Protein AF-A0A919PL38-F1 (afdb_monomer)

Solvent-accessible surface area (backbone atoms only — not comparable to full-atom values): 9824 Å² total; per-residue (Å²): 108,67,70,52,24,75,73,36,80,88,36,40,66,54,52,62,50,46,66,73,38,43,84,86,76,48,81,86,79,81,87,71,90,41,77,62,47,33,52,38,35,23,71,77,67,75,39,59,42,80,64,49,71,74,42,75,77,70,38,67,59,51,49,55,47,21,52,48,48,48,47,12,60,74,43,38,79,37,78,46,80,48,86,52,71,66,58,45,53,55,46,49,56,51,37,54,49,45,52,51,42,38,75,72,70,44,80,47,26,42,65,42,84,37,33,70,65,53,54,52,48,72,34,36,46,32,96,86,22,61,45,69,68,54,44,49,54,54,49,53,58,50,41,75,76,36,85,85,58,73,61,67,89,81,47,59,74,83,71,45,82,50,50,71,75,87,123

Radius of gyration: 18.44 Å; Cα contacts (8 Å, |Δi|>4): 168; chains: 1; bounding box: 53×29×48 Å

Sequence (167 aa):
MLRKAGQDQRFRPAATVWKKLAPDWIQILSDDVTPELARAVHRITQQPMVDRLKHSKDLGEIMVIAHAVVVAEAGADVVVLIDDGHGAQTASGEIRRLQRMRANGSTVGSISLASTLTVLEKAAGTTHIPDRAKMRDIYQRLRGLDDGLPAIDKTTLMTTTRWSNGT

Foldseek 3Di:
DVVVCVVDVLCVVVVVVCVVCPPPHDDDDDLPDDPQLQVQLCVLPVDGSVVLVVDPPCSVLSSQLSVQLSVQLVQEAEEGEDLDPVSVVSSVVSQVVSVVCVVVVRRGYGYDYDYPLNVLQVCDCHPCNNDPVSSVVVLVSVCVVPVSDDDVVPHCNNPRPSRPPDD

Organism: NCBI:txid685454

Secondary structure (DSSP, 8-state):
-HHHHHH-GGGHHHHHHHHHHTTTT--PPP----HHHHHHHHHHHSS-HHHHTT--TTHHHHHHHHHHHHHHHTT-EEEEE--SHHHHHHHHHHHHHHHHHHHTT----EEEEE-HHHHHHHHBTBTTB-SHHHHHHHHHHHHTT-TTS--GGGSSTTT-TTS----

Mean predicted aligned error: 6.94 Å

pLDDT: mean 86.85, std 12.84, range [36.31, 97.81]

Structure (mmCIF, N/CA/C/O backbone):
data_AF-A0A919PL38-F1
#
_entry.id   AF-A0A919PL38-F1
#
loop_
_atom_site.group_PDB
_atom_site.id
_atom_site.type_symbol
_atom_site.label_atom_id
_atom_site.label_alt_id
_atom_site.label_comp_id
_atom_site.label_asym_id
_atom_site.label_entity_id
_atom_site.label_seq_id
_atom_site.pdbx_PDB_ins_code
_atom_site.Cartn_x
_atom_site.Cartn_y
_atom_site.Cartn_z
_atom_site.occupancy
_atom_site.B_iso_or_equiv
_atom_site.auth_seq_id
_atom_site.auth_comp_id
_atom_site.auth_asym_id
_atom_site.auth_atom_id
_atom_site.pdbx_PDB_model_num
ATOM 1 N N . MET A 1 1 ? -9.780 2.347 -10.438 1.00 52.91 1 MET A N 1
ATOM 2 C CA . MET A 1 1 ? -9.082 2.043 -11.713 1.00 52.91 1 MET A CA 1
ATOM 3 C C . MET A 1 1 ? -10.037 1.852 -12.897 1.00 52.91 1 MET A C 1
ATOM 5 O O . MET A 1 1 ? -9.952 2.637 -13.831 1.00 52.91 1 MET A O 1
ATOM 9 N N . LEU A 1 2 ? -10.983 0.901 -12.861 1.00 51.41 2 LEU A N 1
ATOM 10 C CA . LEU A 1 2 ? -11.891 0.600 -13.992 1.00 51.41 2 LEU A CA 1
ATOM 11 C C . LEU A 1 2 ? -12.716 1.802 -14.492 1.00 51.41 2 LEU A C 1
ATOM 13 O O . LEU A 1 2 ? -12.785 2.036 -15.694 1.00 51.41 2 LEU A O 1
ATOM 17 N N . ARG A 1 3 ? -13.257 2.629 -13.584 1.00 51.19 3 ARG A N 1
ATOM 18 C CA . ARG A 1 3 ? -13.979 3.861 -13.959 1.00 51.19 3 ARG A CA 1
ATOM 19 C C . ARG A 1 3 ? -13.079 4.884 -14.666 1.00 51.19 3 ARG A C 1
ATOM 21 O O . ARG A 1 3 ? -13.486 5.480 -15.654 1.00 51.19 3 ARG A O 1
ATOM 28 N N . LYS A 1 4 ? -11.837 5.046 -14.191 1.00 50.31 4 LYS A N 1
ATOM 29 C CA . LYS A 1 4 ? -10.848 5.982 -14.757 1.00 50.31 4 LYS A CA 1
ATOM 30 C C . LYS A 1 4 ? -10.332 5.492 -16.119 1.00 50.31 4 LYS A C 1
ATOM 32 O O . LYS A 1 4 ? -10.175 6.300 -17.018 1.00 50.31 4 LYS A O 1
ATOM 37 N N . ALA A 1 5 ? -10.196 4.177 -16.316 1.00 54.91 5 ALA A N 1
ATOM 38 C CA . ALA A 1 5 ? -9.873 3.556 -17.609 1.00 54.91 5 ALA A CA 1
ATOM 39 C C . ALA A 1 5 ? -10.970 3.710 -18.677 1.00 54.91 5 ALA A C 1
ATOM 41 O O . ALA A 1 5 ? -10.671 3.693 -19.870 1.00 54.91 5 ALA A O 1
ATOM 42 N N . GLY A 1 6 ? -12.231 3.864 -18.259 1.00 51.56 6 GLY A N 1
ATOM 43 C CA . GLY A 1 6 ? -13.337 4.206 -19.156 1.00 51.56 6 GLY A CA 1
ATOM 44 C C . GLY A 1 6 ? -13.404 5.694 -19.523 1.00 51.56 6 GLY A C 1
ATOM 45 O O . GLY A 1 6 ? -13.968 6.026 -20.559 1.00 51.56 6 GLY A O 1
ATOM 46 N N . GLN A 1 7 ? -12.831 6.575 -18.697 1.00 52.00 7 GLN A N 1
ATOM 47 C CA . GLN A 1 7 ? -12.936 8.036 -18.827 1.00 52.00 7 GLN A CA 1
ATOM 48 C C . GLN A 1 7 ? -11.663 8.700 -19.373 1.00 52.00 7 GLN A C 1
ATOM 50 O O . GLN A 1 7 ? -11.744 9.768 -19.968 1.00 52.00 7 GLN A O 1
ATOM 55 N N . ASP A 1 8 ? -10.498 8.075 -19.202 1.00 54.03 8 ASP A N 1
ATOM 56 C CA . ASP A 1 8 ? -9.206 8.592 -19.646 1.00 54.03 8 ASP A CA 1
ATOM 57 C C . ASP A 1 8 ? -8.469 7.519 -20.460 1.00 54.03 8 ASP A C 1
ATOM 59 O O . ASP A 1 8 ? -8.159 6.419 -19.985 1.00 54.03 8 ASP A O 1
ATOM 63 N N . GLN A 1 9 ? -8.202 7.862 -21.722 1.00 61.34 9 GLN A N 1
ATOM 64 C CA . GLN A 1 9 ? -7.614 6.979 -22.727 1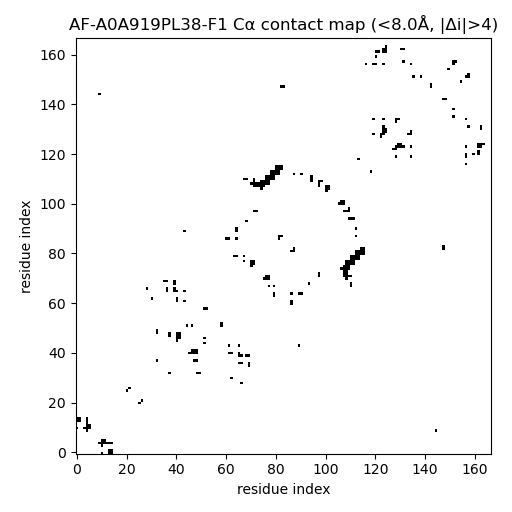.00 61.34 9 GLN A CA 1
ATOM 65 C C . GLN A 1 9 ? -6.244 6.432 -22.299 1.00 61.34 9 GLN A C 1
ATOM 67 O O . GLN A 1 9 ? -5.893 5.316 -22.688 1.00 61.34 9 GLN A O 1
ATOM 72 N N . ARG A 1 10 ? -5.513 7.160 -21.441 1.00 59.16 10 ARG A N 1
ATOM 73 C CA . ARG A 1 10 ? -4.206 6.752 -20.905 1.00 59.16 10 ARG A CA 1
ATOM 74 C C . ARG A 1 10 ? -4.283 5.494 -20.039 1.00 59.16 10 ARG A C 1
ATOM 76 O O . ARG A 1 10 ? -3.326 4.726 -19.986 1.00 59.16 10 ARG A O 1
ATOM 83 N N . PHE A 1 11 ? -5.431 5.231 -19.410 1.00 63.88 11 PHE A N 1
ATOM 84 C CA . PHE A 1 11 ? -5.622 4.096 -18.501 1.00 63.88 11 PHE A CA 1
ATOM 85 C C . PHE A 1 11 ? -6.326 2.893 -19.149 1.00 63.88 11 PHE A C 1
ATOM 87 O O . PHE A 1 11 ? -6.508 1.869 -18.488 1.00 63.88 11 PHE A O 1
ATOM 94 N N . ARG A 1 12 ? -6.677 2.951 -20.444 1.00 67.12 12 ARG A N 1
ATOM 95 C CA . ARG A 1 12 ? -7.251 1.803 -21.180 1.00 67.12 12 ARG A CA 1
ATOM 96 C C . ARG A 1 12 ? -6.428 0.509 -21.056 1.00 67.12 12 ARG A C 1
ATOM 98 O O . ARG A 1 12 ? -7.038 -0.532 -20.806 1.00 67.12 12 ARG A O 1
ATOM 105 N N . PRO A 1 13 ? -5.081 0.529 -21.157 1.00 70.44 13 PRO A N 1
ATOM 106 C CA . PRO A 1 13 ? -4.272 -0.680 -20.986 1.00 70.44 13 PRO A CA 1
ATOM 107 C C . PRO A 1 13 ? -4.432 -1.332 -19.605 1.00 70.44 13 PRO A C 1
ATOM 109 O O . PRO A 1 13 ? -4.376 -2.558 -19.495 1.00 70.44 13 PRO A O 1
ATOM 112 N N . ALA A 1 14 ? -4.696 -0.538 -18.560 1.00 68.88 14 ALA A N 1
ATOM 113 C CA . ALA A 1 14 ? -4.871 -1.041 -17.202 1.00 68.88 14 ALA A CA 1
ATOM 114 C C . ALA A 1 14 ? -6.110 -1.939 -17.073 1.00 68.88 14 ALA A C 1
ATOM 116 O O . ALA A 1 14 ? -6.065 -2.917 -16.336 1.00 68.88 14 ALA A O 1
ATOM 117 N N . ALA A 1 15 ? -7.188 -1.678 -17.823 1.00 70.44 15 ALA A N 1
ATOM 118 C CA . ALA A 1 15 ? -8.381 -2.530 -17.809 1.00 70.44 15 ALA A CA 1
ATOM 119 C C . ALA A 1 15 ? -8.100 -3.938 -18.368 1.00 70.44 15 ALA A C 1
ATOM 121 O O . ALA A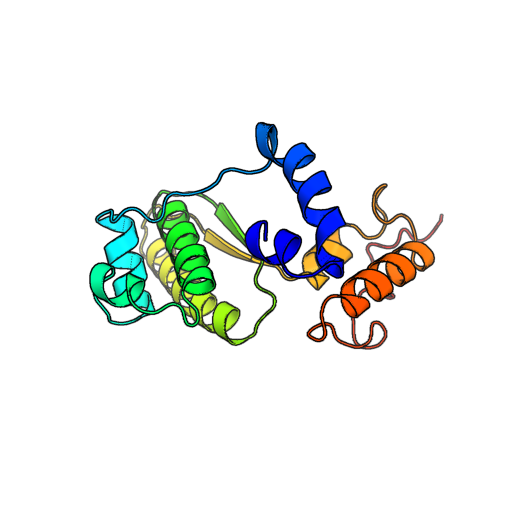 1 15 ? -8.618 -4.929 -17.853 1.00 70.44 15 ALA A O 1
ATOM 122 N N . THR A 1 16 ? -7.252 -4.038 -19.394 1.00 74.38 16 THR A N 1
ATOM 123 C CA . THR A 1 16 ? -6.840 -5.326 -19.973 1.00 74.38 16 THR A CA 1
ATOM 124 C C . THR A 1 16 ? -5.924 -6.097 -19.028 1.00 74.38 16 THR A C 1
ATOM 126 O O . THR A 1 16 ? -6.083 -7.306 -18.879 1.00 74.38 16 THR A O 1
ATOM 129 N N . VAL A 1 17 ? -4.986 -5.413 -18.365 1.00 76.94 17 VAL A N 1
ATOM 130 C CA . VAL A 1 17 ? -4.102 -6.032 -17.362 1.00 76.94 17 VAL A CA 1
ATOM 131 C C . VAL A 1 17 ? -4.896 -6.470 -16.130 1.00 76.94 17 VAL A C 1
ATOM 133 O O . VAL A 1 17 ? -4.703 -7.583 -15.654 1.00 76.94 17 VAL A O 1
ATOM 136 N N . TRP A 1 18 ? -5.849 -5.655 -15.673 1.00 72.81 18 TRP A N 1
ATOM 137 C CA . TRP A 1 18 ? -6.710 -5.967 -14.530 1.00 72.81 18 TRP A CA 1
ATOM 138 C C . TRP A 1 18 ? -7.422 -7.313 -14.693 1.00 72.81 18 TRP A C 1
ATOM 140 O O . TRP A 1 18 ? -7.403 -8.134 -13.783 1.00 72.81 18 TRP A O 1
ATOM 150 N N . LYS A 1 19 ? -7.971 -7.589 -15.883 1.00 74.06 19 LYS A N 1
ATOM 151 C CA . LYS A 1 19 ? -8.633 -8.871 -16.183 1.00 74.06 19 LYS A CA 1
ATOM 152 C C . LYS A 1 19 ? -7.703 -10.084 -16.083 1.00 74.06 19 LYS A C 1
ATOM 154 O O . LYS A 1 19 ? -8.185 -11.169 -15.793 1.00 74.06 19 LYS A O 1
ATOM 159 N N . LYS A 1 20 ? -6.398 -9.912 -16.323 1.00 76.56 20 LYS A N 1
ATOM 160 C CA . LYS A 1 20 ? -5.404 -10.993 -16.216 1.00 76.56 20 LYS A CA 1
ATOM 161 C C . LYS A 1 20 ? -4.997 -11.277 -14.772 1.00 76.56 20 LYS A C 1
ATOM 163 O O . LYS A 1 20 ? -4.604 -12.391 -14.470 1.00 76.56 20 LYS A O 1
ATOM 168 N N . LEU A 1 21 ? -5.070 -10.269 -13.905 1.00 75.75 21 LEU A N 1
ATOM 169 C CA . LEU A 1 21 ? -4.699 -10.382 -12.494 1.00 75.75 21 LEU A CA 1
ATOM 170 C C . LEU A 1 21 ? -5.875 -10.844 -11.613 1.00 75.75 21 LEU A C 1
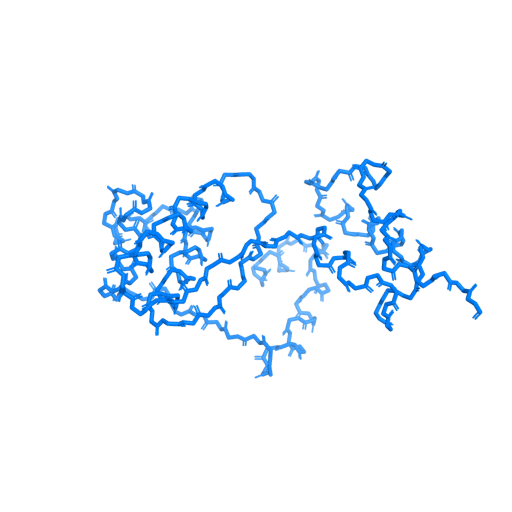ATOM 172 O O . LEU A 1 21 ? -5.657 -11.439 -10.565 1.00 75.75 21 LEU A O 1
ATOM 176 N N . ALA A 1 22 ? -7.114 -10.569 -12.029 1.00 68.75 22 ALA A N 1
ATOM 177 C CA . ALA A 1 22 ? -8.297 -10.672 -11.177 1.00 68.75 22 ALA A CA 1
ATOM 178 C C . ALA A 1 22 ? -8.819 -12.063 -10.766 1.00 68.75 22 ALA A C 1
ATOM 180 O O . ALA A 1 22 ? -9.582 -12.078 -9.807 1.00 68.75 22 ALA A O 1
ATOM 181 N N . PRO A 1 23 ? -8.473 -13.210 -11.380 1.00 68.56 23 PRO A N 1
ATOM 182 C CA . PRO A 1 23 ? -8.881 -14.480 -10.781 1.00 68.56 23 PRO A CA 1
ATOM 183 C C . PRO A 1 23 ? -7.903 -14.956 -9.698 1.00 68.56 23 PRO A C 1
ATOM 185 O O . PRO A 1 23 ? -8.348 -15.448 -8.668 1.00 68.56 23 PRO A O 1
ATOM 188 N N . ASP A 1 24 ? -6.595 -14.750 -9.890 1.00 77.81 24 ASP A N 1
ATOM 189 C CA . ASP A 1 24 ? -5.578 -15.425 -9.068 1.00 77.81 24 ASP A CA 1
ATOM 190 C C . ASP A 1 24 ? -4.828 -14.489 -8.103 1.00 77.81 24 ASP A C 1
ATOM 192 O O . ASP A 1 24 ? -4.226 -14.956 -7.139 1.00 77.81 24 ASP A O 1
ATOM 196 N N . TRP A 1 25 ? -4.842 -13.169 -8.344 1.00 77.50 25 TRP A N 1
ATOM 197 C CA . TRP A 1 25 ? -3.977 -12.210 -7.635 1.00 77.50 25 TRP A CA 1
ATOM 198 C C . TRP A 1 25 ? -4.704 -10.998 -7.043 1.00 77.50 25 TRP A C 1
ATOM 200 O O . TRP A 1 25 ? -4.090 -10.233 -6.300 1.00 77.50 25 TRP A O 1
ATOM 210 N N . ILE A 1 26 ? -5.982 -10.775 -7.372 1.00 83.50 26 ILE A N 1
ATOM 211 C CA . ILE A 1 26 ? -6.742 -9.614 -6.886 1.00 83.50 26 ILE A CA 1
ATOM 212 C C . ILE A 1 26 ? -8.063 -10.069 -6.285 1.00 83.50 26 ILE A C 1
ATOM 214 O O . ILE A 1 26 ? -8.900 -10.652 -6.963 1.00 83.50 26 ILE A O 1
ATOM 218 N N . GLN A 1 27 ? -8.285 -9.675 -5.037 1.00 84.44 27 GLN A N 1
ATOM 219 C CA . GLN A 1 27 ? -9.583 -9.728 -4.384 1.00 84.44 27 GLN A CA 1
ATOM 220 C C . GLN A 1 27 ? -10.120 -8.304 -4.224 1.00 84.44 27 GLN A C 1
ATOM 222 O O . GLN A 1 27 ? -9.401 -7.406 -3.784 1.00 84.44 27 GLN A O 1
ATOM 227 N N . ILE A 1 28 ? -11.389 -8.091 -4.575 1.00 84.31 28 ILE A N 1
ATOM 228 C CA . ILE A 1 28 ? -12.089 -6.838 -4.278 1.00 84.31 28 ILE A CA 1
ATOM 229 C C . ILE A 1 28 ? -12.736 -6.992 -2.903 1.00 84.31 28 ILE A C 1
ATOM 231 O O . ILE A 1 28 ? -13.545 -7.897 -2.701 1.00 84.31 28 ILE A O 1
ATOM 235 N N . LEU A 1 29 ? -12.361 -6.127 -1.964 1.00 86.56 29 LEU A N 1
ATOM 236 C CA . LEU A 1 29 ? -12.970 -6.084 -0.637 1.00 86.56 29 LEU A CA 1
ATOM 237 C C . LEU A 1 29 ? -14.273 -5.283 -0.690 1.00 86.56 29 LEU A C 1
ATOM 239 O O . LEU A 1 29 ? -14.361 -4.293 -1.416 1.00 86.56 29 LEU A O 1
ATOM 243 N N . SER A 1 30 ? -15.286 -5.741 0.048 1.00 87.81 30 SER A N 1
ATOM 244 C CA . SER A 1 30 ? -16.553 -5.018 0.171 1.00 87.81 30 SER A CA 1
ATOM 245 C C . SER A 1 30 ? -16.407 -3.854 1.147 1.00 87.81 30 SER A C 1
ATOM 247 O O . SER A 1 30 ? -15.811 -4.019 2.207 1.00 87.81 30 SER A O 1
ATOM 249 N N . ASP A 1 31 ? -17.010 -2.713 0.821 1.00 88.75 31 ASP A N 1
ATOM 250 C CA . ASP A 1 31 ? -17.115 -1.553 1.716 1.00 88.75 31 ASP A CA 1
ATOM 251 C C . ASP A 1 31 ? -18.419 -1.572 2.539 1.00 88.75 31 ASP A C 1
ATOM 253 O O . ASP A 1 31 ? -18.812 -0.558 3.125 1.00 88.75 31 ASP A O 1
ATOM 257 N N . ASP A 1 32 ? -19.101 -2.722 2.593 1.00 90.38 32 ASP A N 1
ATOM 258 C CA . ASP A 1 32 ? -20.250 -2.923 3.472 1.00 90.38 32 ASP A CA 1
ATOM 259 C C . ASP A 1 32 ? -19.870 -2.670 4.935 1.00 90.38 32 ASP A C 1
ATOM 261 O O . ASP A 1 32 ? -18.788 -3.024 5.413 1.00 90.38 32 ASP A O 1
ATOM 265 N N . VAL A 1 33 ? -20.791 -2.053 5.673 1.00 89.56 33 VAL A N 1
ATOM 266 C CA . VAL A 1 33 ? -20.548 -1.672 7.064 1.00 89.56 33 VAL A CA 1
ATOM 267 C C . VAL A 1 33 ? -20.481 -2.922 7.942 1.00 89.56 33 VAL A C 1
ATOM 269 O O . VAL A 1 33 ? -21.494 -3.566 8.205 1.00 89.56 33 VAL A O 1
ATOM 272 N N . THR A 1 34 ? -19.289 -3.217 8.456 1.00 95.00 34 THR A N 1
ATOM 273 C CA . THR A 1 34 ? -19.053 -4.215 9.510 1.00 95.00 34 THR A CA 1
ATOM 274 C C . THR A 1 34 ? -18.612 -3.529 10.806 1.00 95.00 34 THR A C 1
ATOM 276 O O . THR A 1 34 ? -18.077 -2.416 10.752 1.00 95.00 34 THR A O 1
ATOM 279 N N . PRO A 1 35 ? -18.799 -4.141 11.992 1.00 96.38 35 PRO A N 1
ATOM 280 C CA . PRO A 1 35 ? -18.334 -3.557 13.253 1.00 96.38 35 PRO A CA 1
ATOM 281 C C . PRO A 1 35 ? -16.823 -3.276 13.280 1.00 96.38 35 PRO A C 1
ATOM 283 O O . PRO A 1 35 ? -16.376 -2.271 13.835 1.00 96.38 35 PRO A O 1
ATOM 286 N N . GLU A 1 36 ? -16.013 -4.148 12.686 1.00 96.19 36 GLU A N 1
ATOM 287 C CA . GLU A 1 36 ? -14.555 -4.021 12.598 1.00 96.19 36 GLU A CA 1
ATOM 288 C C . GLU A 1 36 ? -14.173 -2.835 11.711 1.00 96.19 36 GLU A C 1
ATOM 290 O O . GLU A 1 36 ? -13.445 -1.939 12.152 1.00 96.19 36 GLU A O 1
ATOM 295 N N . LEU A 1 37 ? -14.730 -2.789 10.497 1.00 96.12 37 LEU A N 1
ATOM 296 C CA . LEU A 1 37 ? -14.441 -1.736 9.531 1.00 96.12 37 LEU A CA 1
ATOM 297 C C . LEU A 1 37 ? -14.955 -0.381 10.023 1.00 96.12 37 LEU A C 1
ATOM 299 O O . LEU A 1 37 ? -14.223 0.605 9.977 1.00 96.12 37 LEU A O 1
ATOM 303 N N . ALA A 1 38 ? -16.157 -0.333 10.602 1.00 96.44 38 ALA A N 1
ATOM 304 C CA . ALA A 1 38 ? -16.716 0.888 11.170 1.00 96.44 38 ALA A CA 1
ATOM 305 C C . ALA A 1 38 ? -15.852 1.448 12.308 1.00 96.44 38 ALA A C 1
ATOM 307 O O . ALA A 1 38 ? -15.639 2.660 12.374 1.00 96.44 38 ALA A O 1
ATOM 308 N N . ARG A 1 39 ? -15.306 0.581 13.175 1.00 96.81 39 ARG A N 1
ATOM 309 C CA . ARG A 1 39 ? -14.366 0.995 14.230 1.00 96.81 39 ARG A CA 1
ATOM 310 C C . ARG A 1 39 ? -13.064 1.539 13.648 1.00 96.81 39 ARG A C 1
ATOM 312 O O . ARG A 1 39 ? -12.583 2.562 14.132 1.00 96.81 39 ARG A O 1
ATOM 319 N N . ALA A 1 40 ? -12.501 0.887 12.631 1.00 96.44 40 ALA A N 1
ATOM 320 C CA . ALA A 1 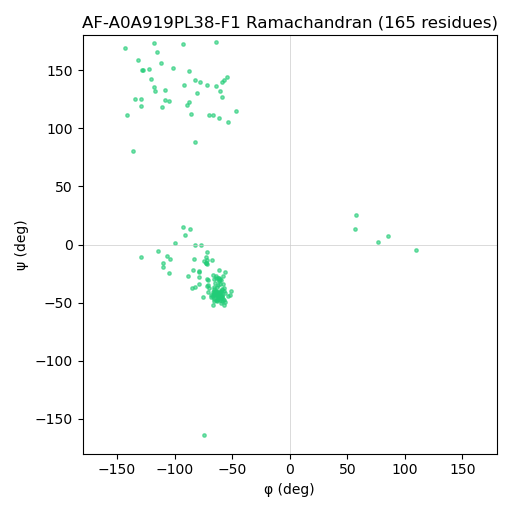40 ? -11.285 1.358 11.971 1.00 96.44 40 ALA A CA 1
ATOM 321 C C . ALA A 1 40 ? -11.500 2.724 11.300 1.00 96.44 40 ALA A C 1
ATOM 323 O O . ALA A 1 40 ? -10.739 3.657 11.555 1.00 96.44 40 ALA A O 1
ATOM 324 N N . VAL A 1 41 ? -12.583 2.874 10.532 1.00 96.25 41 VAL A N 1
ATOM 325 C CA . VAL A 1 41 ? -12.960 4.140 9.888 1.00 96.25 41 VAL A CA 1
ATOM 326 C C . VAL A 1 41 ? -13.162 5.234 10.926 1.00 96.25 41 VAL A C 1
ATOM 328 O O . VAL A 1 41 ? -12.570 6.301 10.80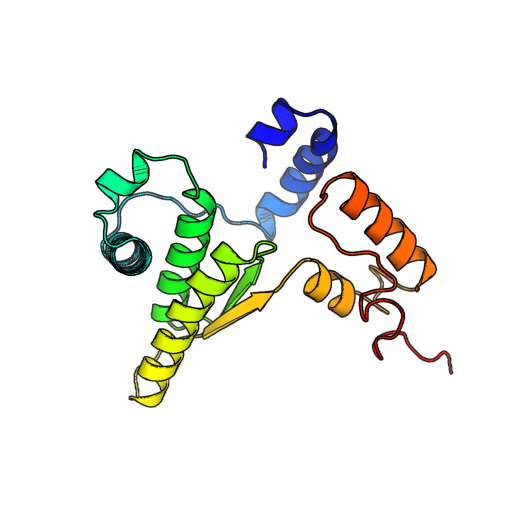0 1.00 96.25 41 VAL A O 1
ATOM 331 N N . HIS A 1 42 ? -13.917 4.959 11.991 1.00 96.25 42 HIS A N 1
ATOM 332 C CA . HIS A 1 42 ? -14.149 5.940 13.043 1.00 96.25 42 HIS A CA 1
ATOM 333 C C . HIS A 1 42 ? -12.856 6.391 13.724 1.00 96.25 42 HIS A C 1
ATOM 335 O O . HIS A 1 42 ? -12.677 7.583 13.948 1.00 96.25 42 HIS A O 1
ATOM 341 N N . ARG A 1 43 ? -11.915 5.482 14.003 1.00 94.88 43 ARG A N 1
ATOM 342 C CA . ARG A 1 43 ? -10.609 5.870 14.560 1.00 94.88 43 ARG A CA 1
ATOM 343 C C . ARG A 1 43 ? -9.826 6.777 13.615 1.00 94.88 43 ARG A C 1
ATOM 345 O O . ARG A 1 43 ? -9.256 7.766 14.068 1.00 94.88 43 ARG A O 1
ATOM 352 N N . ILE A 1 44 ? -9.810 6.446 12.326 1.00 93.94 44 ILE A N 1
ATOM 353 C CA . ILE A 1 44 ? -9.050 7.187 11.315 1.00 93.94 44 ILE A CA 1
ATOM 354 C C . ILE A 1 44 ? -9.653 8.578 11.086 1.00 93.94 44 ILE A C 1
ATOM 356 O O . ILE A 1 44 ? -8.923 9.562 11.025 1.00 93.94 44 ILE A O 1
ATOM 360 N N . THR A 1 45 ? -10.980 8.674 10.967 1.00 93.25 45 THR A N 1
ATOM 361 C CA . THR A 1 45 ? -11.652 9.898 10.503 1.00 93.25 45 THR A CA 1
ATOM 362 C C . THR A 1 45 ? -12.375 10.670 11.597 1.00 93.25 45 THR A C 1
ATOM 364 O O . THR A 1 45 ? -12.844 11.774 11.334 1.00 93.25 45 THR A O 1
ATOM 367 N N . GLN A 1 46 ? -12.520 10.095 12.794 1.00 94.25 46 GLN A N 1
ATOM 368 C CA . GLN A 1 46 ? -13.356 10.610 13.887 1.00 94.25 46 GLN A CA 1
ATOM 369 C C . GLN A 1 46 ? -14.833 10.794 13.489 1.00 94.25 46 GLN A C 1
ATOM 371 O O .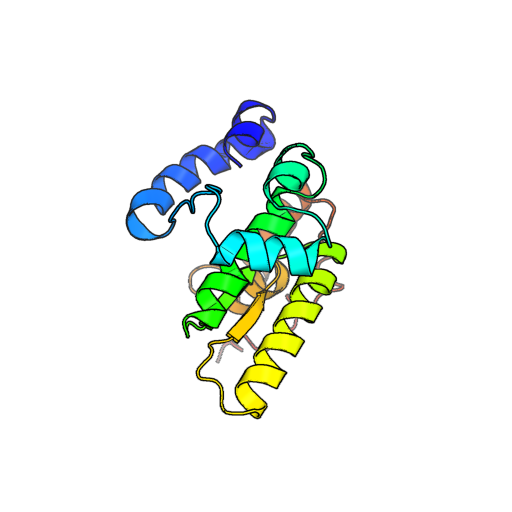 GLN A 1 46 ? -15.555 11.597 14.073 1.00 94.25 46 GLN A O 1
ATOM 376 N N . GLN A 1 47 ? -15.306 10.041 12.489 1.00 93.38 47 GLN A N 1
ATOM 377 C CA . GLN A 1 47 ? -16.678 10.111 11.971 1.00 93.38 47 GLN A CA 1
ATOM 378 C C . GLN A 1 47 ? -17.316 8.720 11.923 1.00 93.38 47 GLN A C 1
ATOM 380 O O . GLN A 1 47 ? -16.603 7.734 11.734 1.00 93.38 47 GLN A O 1
ATOM 385 N N . PRO A 1 48 ? -18.645 8.596 12.072 1.00 94.00 48 PRO A N 1
ATOM 386 C CA . PRO A 1 48 ? -19.337 7.344 11.786 1.00 94.00 48 PRO A CA 1
ATOM 387 C C . PRO A 1 48 ? -19.115 6.916 10.328 1.00 94.00 48 PRO A C 1
ATOM 389 O O . PRO A 1 48 ? -19.175 7.743 9.418 1.00 94.00 48 PRO A O 1
ATOM 392 N N . MET A 1 49 ? -18.907 5.617 10.084 1.00 93.19 49 MET A N 1
ATOM 393 C CA . MET A 1 49 ? -18.655 5.096 8.730 1.00 93.19 49 MET A CA 1
ATOM 394 C C . MET A 1 49 ? -19.785 5.445 7.751 1.00 93.19 49 MET A C 1
ATOM 396 O O . MET A 1 49 ? -19.517 5.858 6.627 1.00 93.19 49 MET A O 1
ATOM 400 N N . VAL A 1 50 ? -21.040 5.367 8.202 1.00 92.25 50 VAL A N 1
ATOM 401 C CA . VAL A 1 50 ? -22.224 5.716 7.397 1.00 92.25 50 VAL A CA 1
ATOM 402 C C . VAL A 1 50 ? -22.181 7.169 6.915 1.00 92.25 50 VAL A C 1
ATOM 404 O O . VAL A 1 50 ? -22.555 7.457 5.780 1.00 92.25 50 VAL A O 1
ATOM 407 N N . ASP A 1 51 ? -21.695 8.091 7.744 1.00 90.69 51 ASP A N 1
ATOM 408 C CA . ASP A 1 51 ? -21.557 9.499 7.363 1.00 90.69 51 ASP A CA 1
ATOM 409 C C . ASP A 1 51 ? -20.320 9.735 6.503 1.00 90.69 51 ASP A C 1
ATOM 411 O O . ASP A 1 51 ? -20.341 10.538 5.565 1.00 90.69 51 ASP A O 1
ATOM 415 N N . ARG A 1 52 ? -19.249 8.984 6.766 1.00 91.06 52 ARG A N 1
ATOM 416 C CA . ARG A 1 52 ? -18.025 9.058 5.977 1.00 91.06 52 ARG A CA 1
ATOM 417 C C . ARG A 1 52 ? -18.249 8.613 4.531 1.00 91.06 52 ARG A C 1
ATOM 419 O O . ARG A 1 52 ? -17.726 9.272 3.632 1.00 91.06 52 ARG A O 1
ATOM 426 N N . LEU A 1 53 ? -19.047 7.567 4.304 1.00 89.25 53 LEU A N 1
ATOM 427 C CA . LEU A 1 53 ? -19.389 7.041 2.974 1.00 89.25 53 LEU A CA 1
ATOM 428 C C . LEU A 1 53 ? -20.127 8.059 2.086 1.00 89.25 53 LEU A C 1
ATOM 430 O O . LEU A 1 53 ? -20.070 7.961 0.863 1.00 89.25 53 LEU A O 1
ATOM 434 N N . LYS A 1 54 ? -20.769 9.076 2.677 1.00 89.88 54 LYS A N 1
ATOM 435 C CA . LYS A 1 54 ? -21.441 10.159 1.934 1.00 89.88 54 LYS A CA 1
ATOM 436 C C . LYS A 1 54 ? -20.457 11.131 1.273 1.00 89.88 54 LYS A C 1
ATOM 438 O O . LYS A 1 54 ? -20.848 11.892 0.393 1.00 89.88 54 LYS A O 1
ATOM 443 N N . HIS A 1 55 ? -19.187 11.118 1.680 1.00 86.62 55 HIS A N 1
ATOM 444 C CA . HIS A 1 55 ? -18.166 12.049 1.208 1.00 86.62 55 HIS A CA 1
ATOM 445 C C . HIS A 1 55 ? -17.135 11.315 0.347 1.00 86.62 55 HIS A C 1
ATOM 447 O O . HIS A 1 55 ? -16.419 10.442 0.821 1.00 86.62 55 HIS A O 1
ATOM 453 N N . SER A 1 56 ? -17.003 11.675 -0.928 1.00 84.38 56 SER A N 1
ATOM 454 C CA . SER A 1 56 ? -16.095 10.956 -1.836 1.00 84.38 56 SER A CA 1
ATOM 455 C C . SER A 1 56 ? -14.622 11.335 -1.674 1.00 84.38 56 SER A C 1
ATOM 457 O O . SER A 1 56 ? -13.747 10.562 -2.063 1.00 84.38 56 SER A O 1
ATOM 459 N N . LYS A 1 57 ? -14.339 12.530 -1.142 1.00 85.38 57 LYS A N 1
ATOM 460 C CA . LYS A 1 57 ? -12.972 13.029 -0.958 1.00 85.38 57 LYS A CA 1
ATOM 461 C C . LYS A 1 57 ? -12.202 12.063 -0.056 1.00 85.38 57 LYS A C 1
ATOM 463 O O . LYS A 1 57 ? -12.724 11.725 0.996 1.00 85.38 57 LYS A O 1
ATOM 468 N N . ASP A 1 58 ? -11.035 11.589 -0.489 1.00 85.81 58 ASP A N 1
ATOM 469 C CA . ASP A 1 58 ? -10.113 10.697 0.244 1.00 85.81 58 ASP A CA 1
ATOM 470 C C . ASP A 1 58 ? -10.730 9.361 0.721 1.00 85.81 58 ASP A C 1
ATOM 472 O O . ASP A 1 58 ? -10.173 8.655 1.559 1.00 85.81 58 ASP A O 1
ATOM 476 N N . LEU A 1 59 ? -11.919 8.994 0.216 1.00 87.38 59 LEU A N 1
ATOM 477 C CA . LEU A 1 59 ? -12.655 7.820 0.701 1.00 87.38 59 LEU A CA 1
ATOM 478 C C . LEU A 1 59 ? -11.926 6.519 0.369 1.00 87.38 59 LEU A C 1
ATOM 480 O O . LEU A 1 59 ? -11.817 5.650 1.225 1.00 87.38 59 LEU A O 1
ATOM 484 N N . GLY A 1 60 ? -11.402 6.405 -0.853 1.00 87.12 60 GLY A N 1
ATOM 485 C CA . GLY A 1 60 ? -10.687 5.207 -1.292 1.00 87.12 60 GLY A CA 1
ATOM 486 C C . GLY A 1 60 ? -9.435 4.929 -0.460 1.00 87.12 60 GLY A C 1
ATOM 487 O O . GLY A 1 60 ? -9.225 3.796 -0.044 1.00 87.12 60 GLY A O 1
ATOM 488 N N . GLU A 1 61 ? -8.645 5.961 -0.160 1.00 88.75 61 GLU A N 1
ATOM 489 C CA . GLU A 1 61 ? -7.454 5.840 0.693 1.00 88.75 61 GLU A CA 1
ATOM 490 C C . GLU A 1 61 ? -7.825 5.398 2.109 1.00 88.75 61 GLU A C 1
ATOM 492 O O . GLU A 1 61 ? -7.228 4.467 2.651 1.00 88.75 61 GLU A O 1
ATOM 497 N N . ILE A 1 62 ? -8.868 6.001 2.684 1.00 92.69 62 ILE A N 1
ATOM 498 C CA . ILE A 1 62 ? -9.340 5.633 4.020 1.00 92.69 62 ILE A CA 1
ATOM 499 C C . ILE A 1 62 ? -9.844 4.188 4.052 1.00 92.69 62 ILE A C 1
ATOM 501 O O . ILE A 1 62 ? -9.507 3.472 4.992 1.00 92.69 62 ILE A O 1
ATOM 505 N N . MET A 1 63 ? -10.599 3.736 3.044 1.00 93.81 63 MET A N 1
ATOM 506 C CA . MET A 1 63 ? -11.053 2.340 2.977 1.00 93.81 63 MET A CA 1
ATOM 507 C C . MET A 1 63 ? -9.874 1.371 2.857 1.00 93.81 63 MET A C 1
ATOM 509 O O . MET A 1 63 ? -9.836 0.381 3.582 1.00 93.81 63 MET A O 1
ATOM 513 N N . VAL A 1 64 ? -8.876 1.667 2.016 1.00 93.56 64 VAL A N 1
ATOM 514 C CA . VAL A 1 64 ? -7.670 0.830 1.877 1.00 93.56 64 VAL A CA 1
ATOM 515 C C . VAL A 1 64 ? -6.950 0.669 3.219 1.00 93.56 64 VAL A C 1
ATOM 517 O O . VAL A 1 64 ? -6.623 -0.452 3.612 1.00 93.56 64 VAL A O 1
ATOM 520 N N . ILE A 1 65 ? -6.740 1.769 3.947 1.00 95.38 65 ILE A N 1
ATOM 521 C CA . ILE A 1 65 ? -6.079 1.732 5.258 1.00 95.38 65 ILE A CA 1
ATOM 522 C C . ILE A 1 65 ? -6.950 0.988 6.276 1.00 95.38 65 ILE A C 1
ATOM 524 O O . ILE A 1 65 ? -6.443 0.141 7.010 1.00 95.38 65 ILE A O 1
ATOM 528 N N . ALA A 1 66 ? -8.255 1.263 6.316 1.00 96.75 66 ALA A N 1
ATOM 529 C CA . ALA A 1 66 ? -9.169 0.639 7.267 1.00 96.75 66 ALA A CA 1
ATOM 530 C C . ALA A 1 66 ? -9.257 -0.884 7.067 1.00 96.75 66 ALA A C 1
ATOM 532 O O . ALA A 1 66 ? -9.156 -1.628 8.041 1.00 96.75 66 ALA A O 1
ATOM 533 N N . HIS A 1 67 ? -9.347 -1.357 5.821 1.00 97.19 67 HIS A N 1
ATOM 534 C CA . HIS A 1 67 ? -9.309 -2.787 5.500 1.00 97.19 67 HIS A CA 1
ATOM 535 C C . HIS A 1 67 ? -7.990 -3.437 5.916 1.00 97.19 67 HIS A C 1
ATOM 537 O O . HIS A 1 67 ? -7.998 -4.490 6.554 1.00 97.19 67 HIS A O 1
ATOM 543 N N . ALA A 1 68 ? -6.855 -2.794 5.626 1.00 96.94 68 ALA A N 1
ATOM 544 C CA . ALA A 1 68 ? -5.549 -3.292 6.051 1.00 96.94 68 ALA A CA 1
ATOM 545 C C . ALA A 1 68 ? -5.453 -3.423 7.579 1.00 96.94 68 ALA A C 1
ATOM 547 O O . ALA A 1 68 ? -4.915 -4.408 8.082 1.00 96.94 68 ALA A O 1
ATOM 548 N N . VAL A 1 69 ? -6.018 -2.464 8.319 1.00 97.31 69 VAL A N 1
ATOM 549 C CA . VAL A 1 69 ? -6.102 -2.512 9.784 1.00 97.31 69 VAL A CA 1
ATOM 550 C C . VAL A 1 69 ? -6.946 -3.680 10.259 1.00 97.31 69 VAL A C 1
ATOM 552 O O . VAL A 1 69 ? -6.487 -4.408 11.130 1.00 97.31 69 VAL A O 1
ATOM 555 N N . VAL A 1 70 ? -8.134 -3.893 9.692 1.00 97.44 70 VAL A N 1
ATOM 556 C CA . VAL A 1 70 ? -9.006 -5.012 10.085 1.00 97.44 70 VAL A CA 1
ATOM 557 C C . VAL A 1 70 ? -8.298 -6.354 9.882 1.00 97.44 70 VAL A C 1
ATOM 559 O O . VAL A 1 70 ? -8.288 -7.195 10.780 1.00 97.44 70 VAL A O 1
ATOM 562 N N . VAL A 1 71 ? -7.642 -6.533 8.735 1.00 97.06 71 VAL A N 1
ATOM 563 C CA . VAL A 1 71 ? -6.894 -7.758 8.420 1.00 97.06 71 VAL A CA 1
ATOM 564 C C . VAL A 1 71 ? -5.686 -7.936 9.351 1.00 97.06 71 VAL A C 1
ATOM 566 O O . VAL A 1 71 ? -5.433 -9.042 9.832 1.00 97.06 71 VAL A O 1
ATOM 569 N N . ALA A 1 72 ? -4.969 -6.856 9.670 1.00 97.81 72 ALA A N 1
ATOM 570 C CA . ALA A 1 72 ? -3.840 -6.913 10.593 1.00 97.81 72 ALA A CA 1
ATOM 571 C C . ALA A 1 72 ? -4.268 -7.159 12.049 1.00 97.81 72 ALA A C 1
ATOM 573 O O . ALA A 1 72 ? -3.614 -7.918 12.763 1.00 97.81 72 ALA A O 1
ATOM 574 N N . GLU A 1 73 ? -5.383 -6.582 12.499 1.00 97.12 73 GLU A N 1
ATOM 575 C CA . GLU A 1 73 ? -5.964 -6.871 13.817 1.00 97.12 73 GLU A CA 1
ATOM 576 C C . GLU A 1 73 ? -6.362 -8.347 13.949 1.00 97.12 73 GLU A C 1
ATOM 578 O O . GLU A 1 73 ? -6.242 -8.906 15.036 1.00 97.12 73 GLU A O 1
ATOM 583 N N . ALA A 1 74 ? -6.745 -8.995 12.845 1.00 96.44 74 ALA A N 1
ATOM 584 C CA . ALA A 1 74 ? -7.015 -10.431 12.791 1.00 96.44 74 ALA A CA 1
ATOM 585 C C . ALA A 1 74 ? -5.748 -11.317 12.765 1.00 96.44 74 ALA A C 1
ATOM 587 O O . ALA A 1 74 ? -5.864 -12.541 12.741 1.00 96.44 74 ALA A O 1
ATOM 588 N N . GLY A 1 75 ? -4.545 -10.731 12.783 1.00 96.88 75 GLY A N 1
ATOM 589 C CA . GLY A 1 75 ? -3.281 -11.465 12.914 1.00 96.88 75 GLY A CA 1
ATOM 590 C C . GLY A 1 75 ? -2.404 -11.509 11.661 1.00 96.88 75 GLY A C 1
ATOM 591 O O . GLY A 1 75 ? -1.287 -12.013 11.740 1.00 96.88 75 G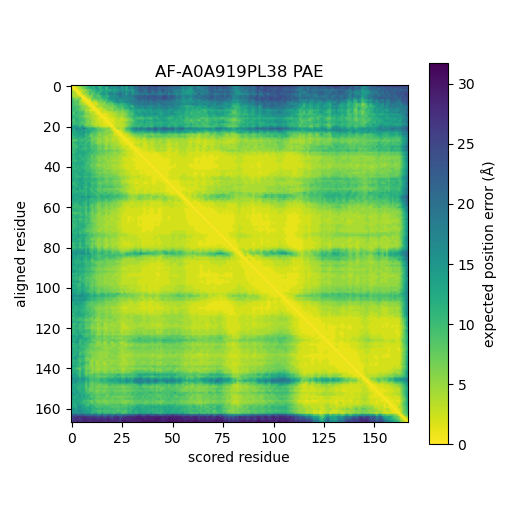LY A O 1
ATOM 592 N N . ALA A 1 76 ? -2.859 -10.985 10.522 1.00 97.50 76 ALA A N 1
ATOM 593 C CA . ALA A 1 76 ? -2.120 -11.086 9.263 1.00 97.50 76 ALA A CA 1
ATOM 594 C C . ALA A 1 76 ? -1.107 -9.948 9.049 1.00 97.50 76 ALA A C 1
ATOM 596 O O . ALA A 1 76 ? -1.319 -8.807 9.458 1.00 97.50 76 ALA A O 1
ATOM 597 N N . ASP A 1 77 ? -0.011 -10.242 8.353 1.00 97.50 77 ASP A N 1
ATOM 598 C CA . ASP A 1 77 ? 0.929 -9.221 7.896 1.00 97.50 77 ASP A CA 1
ATOM 599 C C . ASP A 1 77 ? 0.489 -8.665 6.538 1.00 97.50 77 ASP A C 1
ATOM 601 O O . ASP A 1 77 ? 0.327 -9.396 5.560 1.00 97.50 77 ASP A O 1
ATOM 605 N N . VAL A 1 78 ? 0.292 -7.350 6.482 1.00 96.50 78 VAL A N 1
ATOM 606 C CA . VAL A 1 78 ? -0.268 -6.640 5.334 1.00 96.50 78 VAL A CA 1
ATOM 607 C C . VAL A 1 78 ? 0.759 -5.659 4.779 1.00 96.50 78 VAL A C 1
ATOM 609 O O . VAL A 1 78 ? 1.403 -4.906 5.513 1.00 96.50 78 VAL A O 1
ATOM 612 N N . VAL A 1 79 ? 0.895 -5.633 3.456 1.00 95.69 79 VAL A N 1
ATOM 613 C CA . VAL A 1 79 ? 1.633 -4.587 2.740 1.00 95.69 79 VAL A CA 1
ATOM 614 C C . VAL A 1 79 ? 0.616 -3.669 2.079 1.00 95.69 79 VAL A C 1
ATOM 616 O O . VAL A 1 79 ? -0.202 -4.132 1.286 1.00 95.69 79 VAL A O 1
ATOM 619 N N . VAL A 1 80 ? 0.670 -2.375 2.382 1.00 93.69 80 VAL A N 1
ATOM 620 C CA . VAL A 1 80 ? -0.208 -1.369 1.772 1.00 93.69 80 VAL A CA 1
ATOM 621 C C . VAL A 1 80 ? 0.612 -0.509 0.823 1.00 93.69 80 VAL A C 1
ATOM 623 O O . VAL A 1 80 ? 1.625 0.068 1.219 1.00 93.69 80 VAL A O 1
ATOM 626 N N . LEU A 1 81 ? 0.176 -0.436 -0.435 1.00 90.75 81 LEU A N 1
ATOM 627 C CA . LEU A 1 81 ? 0.774 0.431 -1.445 1.00 90.75 81 LEU A CA 1
ATOM 628 C C . LEU A 1 81 ? 0.148 1.830 -1.346 1.00 90.75 81 LEU A C 1
ATOM 630 O O . LEU A 1 81 ? -1.040 1.980 -1.628 1.00 90.75 81 LEU A O 1
ATOM 634 N N . ILE A 1 82 ? 0.934 2.828 -0.937 1.00 86.62 82 ILE A N 1
ATOM 635 C CA . ILE A 1 82 ? 0.514 4.232 -0.826 1.00 86.62 82 ILE A CA 1
ATOM 636 C C . ILE A 1 82 ? 1.596 5.114 -1.451 1.00 86.62 82 ILE A C 1
ATOM 638 O O . ILE A 1 82 ? 2.759 5.046 -1.051 1.00 86.62 82 ILE A O 1
ATOM 642 N N . ASP A 1 83 ? 1.205 5.947 -2.415 1.00 80.00 83 ASP A N 1
ATOM 643 C CA . ASP A 1 83 ? 2.118 6.849 -3.127 1.00 80.00 83 ASP A CA 1
ATOM 644 C C . ASP A 1 83 ? 2.004 8.316 -2.668 1.00 80.00 83 ASP A C 1
ATOM 646 O O . ASP A 1 83 ? 2.890 9.120 -2.960 1.00 80.00 83 ASP A O 1
ATOM 650 N N . ASP A 1 84 ? 0.968 8.678 -1.905 1.00 81.00 84 ASP A N 1
ATOM 651 C CA . ASP A 1 84 ? 0.769 10.029 -1.382 1.00 81.00 84 ASP A CA 1
ATOM 652 C C . ASP A 1 84 ? 1.185 10.165 0.101 1.00 81.00 84 ASP A C 1
ATOM 654 O O . ASP A 1 84 ? 1.152 9.225 0.902 1.00 81.00 84 ASP A O 1
ATOM 658 N N . GLY A 1 85 ? 1.595 11.374 0.490 1.00 79.38 85 GLY A N 1
ATOM 659 C CA . GLY A 1 85 ? 2.091 11.635 1.844 1.00 79.38 85 GLY A CA 1
ATOM 660 C C . GLY A 1 85 ? 1.009 11.614 2.930 1.00 79.38 85 GLY A C 1
ATOM 661 O O . GLY A 1 85 ? 1.304 11.261 4.075 1.00 79.38 85 GLY A O 1
ATOM 662 N N . HIS A 1 86 ? -0.233 11.975 2.596 1.00 83.56 86 HIS A N 1
ATOM 663 C CA . HIS A 1 86 ? -1.316 12.076 3.575 1.00 83.56 86 HIS A CA 1
ATOM 664 C C . HIS A 1 86 ? -1.824 10.688 3.988 1.00 83.56 86 HIS A C 1
ATOM 666 O O . HIS A 1 86 ? -1.935 10.394 5.186 1.00 83.56 86 HIS A O 1
ATOM 672 N N . GLY A 1 87 ? -2.032 9.799 3.017 1.00 85.50 87 GLY A N 1
ATOM 673 C CA . GLY A 1 87 ? -2.332 8.391 3.234 1.00 85.50 87 GLY A CA 1
ATOM 674 C C . GLY A 1 87 ? -1.225 7.695 4.027 1.00 85.50 87 GLY A C 1
ATOM 675 O O . GLY A 1 87 ? -1.507 6.992 5.000 1.00 85.50 87 GLY A O 1
ATOM 676 N N . ALA A 1 88 ? 0.048 7.960 3.700 1.00 88.38 88 ALA A N 1
ATOM 677 C CA . ALA A 1 88 ? 1.182 7.370 4.412 1.00 88.38 88 ALA A CA 1
ATOM 678 C C . ALA A 1 88 ? 1.248 7.818 5.883 1.00 88.38 88 ALA A C 1
ATOM 680 O O . ALA A 1 88 ? 1.521 7.005 6.776 1.00 88.38 88 ALA A O 1
ATOM 681 N N . GLN A 1 89 ? 0.961 9.094 6.164 1.00 90.06 89 GLN A N 1
ATOM 682 C CA . GLN A 1 89 ? 0.895 9.610 7.533 1.00 90.06 89 GLN A CA 1
ATOM 683 C C . GLN A 1 89 ? -0.258 8.973 8.318 1.00 90.06 89 GLN A C 1
ATOM 685 O O . GLN A 1 89 ? -0.063 8.549 9.462 1.00 90.06 89 GLN A O 1
ATOM 690 N N . THR A 1 90 ? -1.428 8.855 7.690 1.00 91.19 90 THR A N 1
ATOM 691 C CA . THR A 1 90 ? -2.611 8.217 8.278 1.00 91.19 90 THR A CA 1
ATOM 692 C C . THR A 1 90 ? -2.326 6.757 8.632 1.00 91.19 90 THR A C 1
ATOM 694 O O . THR A 1 90 ? -2.501 6.345 9.781 1.00 91.19 90 THR A O 1
ATOM 697 N N . ALA A 1 91 ? -1.780 5.989 7.688 1.00 94.25 91 ALA A N 1
ATOM 698 C CA . ALA A 1 91 ? -1.410 4.596 7.910 1.00 94.25 91 ALA A CA 1
ATOM 699 C C . ALA A 1 91 ? -0.317 4.442 8.982 1.00 94.25 91 ALA A C 1
ATOM 701 O O . ALA A 1 91 ? -0.371 3.523 9.798 1.00 94.25 91 ALA A O 1
ATOM 702 N N . SER A 1 92 ? 0.640 5.374 9.049 1.00 94.38 92 SER A N 1
ATOM 703 C CA . SER A 1 92 ? 1.685 5.378 10.084 1.00 94.38 92 SER A CA 1
ATOM 704 C C . SER A 1 92 ? 1.117 5.482 11.503 1.00 94.38 92 SER A C 1
ATOM 706 O O . SER A 1 92 ? 1.678 4.892 12.430 1.00 94.38 92 SER A O 1
ATOM 708 N N . GLY A 1 93 ? 0.008 6.205 11.691 1.00 95.12 93 GLY A N 1
ATOM 709 C CA . GLY A 1 93 ? -0.701 6.261 12.972 1.00 95.12 93 GLY A CA 1
ATOM 710 C C . GLY A 1 93 ? -1.193 4.882 13.421 1.00 95.12 93 GLY A C 1
ATOM 711 O O . GLY A 1 93 ? -0.920 4.462 14.551 1.00 95.12 93 GLY A O 1
ATOM 712 N N . GLU A 1 94 ? -1.830 4.145 12.510 1.00 96.94 94 GLU A N 1
ATOM 713 C CA . GLU A 1 94 ? -2.355 2.803 12.781 1.00 96.94 94 GLU A CA 1
ATOM 714 C C . GLU A 1 94 ? -1.248 1.749 12.922 1.00 96.94 94 GLU A C 1
ATOM 716 O O . GLU A 1 94 ? -1.331 0.898 13.809 1.00 96.94 94 GLU A O 1
ATOM 721 N N . ILE A 1 95 ? -0.155 1.853 12.155 1.00 97.31 95 ILE A N 1
ATOM 722 C CA . ILE A 1 95 ? 1.038 1.005 12.327 1.00 97.31 95 ILE A CA 1
ATOM 723 C C . ILE A 1 95 ? 1.570 1.116 13.759 1.00 97.31 95 ILE A C 1
ATOM 725 O O . ILE A 1 95 ? 1.776 0.104 14.432 1.00 97.31 95 ILE A O 1
ATOM 729 N N . ARG A 1 96 ? 1.745 2.345 14.266 1.00 97.62 96 ARG A N 1
ATOM 730 C CA . ARG A 1 96 ? 2.216 2.569 15.644 1.00 97.62 96 ARG A CA 1
ATOM 731 C C . ARG A 1 96 ? 1.239 2.011 16.674 1.00 97.62 96 ARG A C 1
ATOM 733 O O . ARG A 1 96 ? 1.661 1.542 17.729 1.00 97.62 96 ARG A O 1
ATOM 740 N N . ARG A 1 97 ? -0.066 2.068 16.400 1.00 97.00 97 ARG A N 1
ATOM 741 C CA . ARG A 1 97 ? -1.086 1.496 17.284 1.00 97.00 97 ARG A CA 1
ATOM 742 C C . ARG A 1 97 ? -0.978 -0.028 17.349 1.00 97.00 97 ARG A C 1
ATOM 744 O O . ARG A 1 97 ? -0.922 -0.559 18.456 1.00 97.00 97 ARG A O 1
ATOM 751 N N . LEU A 1 98 ? -0.881 -0.704 16.205 1.00 97.31 98 LEU A N 1
ATOM 752 C CA . LEU A 1 98 ? -0.693 -2.159 16.134 1.00 97.31 98 LEU A CA 1
ATOM 753 C C . LEU A 1 98 ? 0.603 -2.595 16.831 1.00 97.31 98 LEU A C 1
ATOM 755 O O . LEU A 1 98 ? 0.598 -3.552 17.602 1.00 97.31 98 LEU A O 1
ATOM 759 N N . GLN A 1 99 ? 1.693 -1.842 16.651 1.00 97.69 99 GLN A N 1
ATOM 760 C CA . GLN A 1 99 ? 2.957 -2.081 17.355 1.00 97.69 99 GLN A CA 1
ATOM 761 C C . GLN A 1 99 ? 2.797 -2.008 18.880 1.00 97.69 99 GLN A C 1
ATOM 763 O O . GLN A 1 99 ? 3.292 -2.886 19.584 1.00 97.69 99 GLN A O 1
ATOM 768 N N . ARG A 1 100 ? 2.068 -1.008 19.399 1.00 97.50 100 ARG A N 1
ATOM 769 C CA . ARG A 1 100 ? 1.765 -0.912 20.838 1.00 97.50 100 ARG A CA 1
ATOM 770 C C . ARG A 1 100 ? 0.907 -2.077 21.328 1.00 97.50 100 ARG A C 1
ATOM 772 O O . ARG A 1 100 ? 1.186 -2.619 22.389 1.00 97.50 100 ARG A O 1
ATOM 779 N N . MET A 1 101 ? -0.108 -2.485 20.564 1.00 96.38 101 MET A N 1
ATOM 780 C CA . MET A 1 101 ? -0.935 -3.647 20.917 1.00 96.38 101 MET A CA 1
ATOM 781 C C . MET A 1 101 ? -0.092 -4.919 21.022 1.00 96.38 101 MET A C 1
ATOM 783 O O . MET A 1 101 ? -0.197 -5.647 22.009 1.00 96.38 101 MET A O 1
ATOM 787 N N . ARG A 1 102 ? 0.792 -5.144 20.044 1.00 96.25 102 ARG A N 1
ATOM 788 C CA . ARG A 1 102 ? 1.725 -6.273 20.041 1.00 96.25 102 ARG A CA 1
ATOM 789 C C . ARG A 1 102 ? 2.689 -6.221 21.229 1.00 96.25 102 ARG A C 1
ATOM 791 O O . ARG A 1 102 ? 2.873 -7.230 21.898 1.00 96.25 102 ARG A O 1
ATOM 798 N N . ALA A 1 103 ? 3.257 -5.051 21.527 1.00 96.44 103 ALA A N 1
ATOM 799 C CA . ALA A 1 103 ? 4.134 -4.859 22.685 1.00 96.44 103 ALA A CA 1
ATOM 800 C C . ALA A 1 103 ? 3.424 -5.146 24.023 1.00 96.44 103 ALA A C 1
ATOM 802 O O . ALA A 1 103 ? 4.052 -5.621 24.962 1.00 96.44 103 ALA A O 1
ATOM 803 N N . ASN A 1 104 ? 2.107 -4.930 24.080 1.00 95.69 104 ASN A N 1
ATOM 804 C CA . ASN A 1 104 ? 1.264 -5.233 25.237 1.00 95.69 104 ASN A CA 1
ATOM 805 C C . ASN A 1 104 ? 0.739 -6.686 25.251 1.00 95.69 104 ASN A C 1
ATOM 807 O O . ASN A 1 104 ? -0.184 -6.994 26.001 1.00 95.69 104 ASN A O 1
ATOM 811 N N . GLY A 1 105 ? 1.284 -7.577 24.414 1.00 94.94 105 GLY A N 1
ATOM 812 C CA . GLY A 1 105 ? 0.943 -9.004 24.392 1.00 94.94 105 GLY A CA 1
ATOM 813 C C . GLY A 1 105 ? -0.284 -9.377 23.554 1.00 94.94 105 GLY A C 1
ATOM 814 O O . GLY A 1 105 ? -0.701 -10.533 23.575 1.00 94.94 105 GLY A O 1
ATOM 815 N N . SER A 1 106 ? -0.872 -8.442 22.798 1.00 96.31 106 SER A N 1
ATOM 816 C CA . SER A 1 106 ? -1.959 -8.783 21.868 1.00 96.31 106 SER A CA 1
ATOM 817 C C . SER A 1 106 ? -1.421 -9.560 20.666 1.00 96.31 106 SER A C 1
ATOM 819 O O . SER A 1 106 ? -0.406 -9.184 20.076 1.00 96.31 106 SER A O 1
ATOM 821 N N . THR A 1 107 ? -2.138 -10.605 20.250 1.00 96.19 107 THR A N 1
ATOM 822 C CA . THR A 1 107 ? -1.818 -11.351 19.024 1.00 96.19 107 THR A CA 1
ATOM 823 C C . THR A 1 107 ? -2.395 -10.608 17.822 1.00 96.19 107 THR A C 1
ATOM 825 O O . THR A 1 107 ? -3.537 -10.830 17.438 1.00 96.19 107 THR A O 1
ATOM 828 N N . VAL A 1 108 ? -1.613 -9.680 17.271 1.00 97.69 108 VAL A N 1
ATOM 829 C CA . VAL A 1 108 ? -1.958 -8.916 16.064 1.00 97.69 108 VAL A CA 1
ATOM 830 C C . VAL A 1 108 ? -0.840 -9.004 15.030 1.00 97.69 108 VAL A C 1
ATOM 832 O O . VAL A 1 108 ? 0.350 -9.104 15.363 1.00 97.69 108 VAL A O 1
ATOM 835 N N . GLY A 1 109 ? -1.231 -8.924 13.765 1.00 97.50 109 GLY A N 1
ATOM 836 C CA . GLY A 1 109 ? -0.351 -8.831 12.615 1.00 97.50 109 GLY A CA 1
ATOM 837 C C . GLY A 1 109 ? 0.282 -7.447 12.484 1.00 97.50 109 GLY A C 1
ATOM 838 O O . GLY A 1 109 ? 0.343 -6.671 13.445 1.00 97.50 109 GLY A O 1
ATOM 839 N N . SER A 1 110 ? 0.827 -7.152 11.310 1.00 97.56 110 SER A N 1
ATOM 840 C CA . SER A 1 110 ? 1.511 -5.889 11.044 1.00 97.56 110 SER A CA 1
ATOM 841 C C . SER A 1 110 ? 1.047 -5.247 9.749 1.00 97.56 110 SER A C 1
ATOM 843 O O . SER A 1 110 ? 0.511 -5.897 8.860 1.00 97.56 110 SER A O 1
ATOM 845 N N . ILE A 1 111 ? 1.276 -3.942 9.647 1.00 97.69 111 ILE A N 1
ATOM 846 C CA . ILE A 1 111 ? 1.141 -3.209 8.397 1.00 97.69 111 ILE A CA 1
ATOM 847 C C . ILE A 1 111 ? 2.518 -2.661 8.044 1.00 97.69 111 ILE A C 1
ATOM 849 O O . ILE A 1 111 ? 3.193 -2.056 8.880 1.00 97.69 111 ILE A O 1
ATOM 853 N N . SER A 1 112 ? 2.918 -2.856 6.794 1.00 95.94 112 SER A N 1
ATOM 854 C CA . SER A 1 112 ? 4.089 -2.222 6.199 1.00 95.94 112 SER A CA 1
ATOM 855 C C . SER A 1 112 ? 3.668 -1.391 4.994 1.00 95.94 112 SER A C 1
ATOM 857 O O . SER A 1 112 ? 2.757 -1.762 4.254 1.00 95.94 112 SER A O 1
ATOM 859 N N . LEU A 1 113 ? 4.318 -0.244 4.814 1.00 94.06 113 LEU A N 1
ATOM 860 C CA . LEU A 1 113 ? 4.078 0.620 3.667 1.00 94.06 113 LEU A CA 1
ATOM 861 C C . LEU A 1 113 ? 5.041 0.272 2.540 1.00 94.06 113 LEU A C 1
ATOM 863 O O . LEU A 1 113 ? 6.238 0.076 2.761 1.00 94.06 113 LEU A O 1
ATOM 867 N N . ALA A 1 114 ? 4.506 0.232 1.330 1.00 92.56 114 ALA A N 1
ATOM 868 C CA . ALA A 1 114 ? 5.270 0.219 0.099 1.00 92.56 114 ALA A CA 1
ATOM 869 C C . ALA A 1 114 ? 4.842 1.411 -0.756 1.00 92.56 114 ALA A C 1
ATOM 871 O O . ALA A 1 114 ? 3.693 1.843 -0.701 1.00 92.56 114 ALA A O 1
ATOM 872 N N . SER A 1 115 ? 5.761 1.907 -1.572 1.00 89.69 115 SER A N 1
ATOM 873 C CA . SER A 1 115 ? 5.458 2.840 -2.655 1.00 89.69 115 SER A CA 1
ATOM 874 C C . SER A 1 115 ? 5.823 2.220 -3.998 1.00 89.69 115 SER A C 1
ATOM 876 O O . SER A 1 115 ? 6.481 1.172 -4.066 1.00 89.69 115 SER A O 1
ATOM 878 N N . THR A 1 116 ? 5.466 2.904 -5.079 1.00 89.12 116 THR A N 1
ATOM 879 C CA . THR A 1 116 ? 5.918 2.569 -6.430 1.00 89.12 116 THR A CA 1
ATOM 880 C C . THR A 1 116 ? 7.444 2.416 -6.486 1.00 89.12 116 THR A C 1
ATOM 882 O O . THR A 1 116 ? 7.947 1.466 -7.086 1.00 89.12 116 THR A O 1
ATOM 885 N N . LEU A 1 117 ? 8.201 3.270 -5.784 1.00 90.81 117 LEU A N 1
ATOM 886 C CA . LEU A 1 117 ? 9.662 3.152 -5.709 1.00 90.81 117 LEU A CA 1
ATOM 887 C C . LEU A 1 117 ? 10.101 1.855 -5.019 1.00 90.81 117 LEU A C 1
ATOM 889 O O . LEU A 1 117 ? 11.004 1.184 -5.512 1.00 90.81 117 LEU A O 1
ATOM 893 N N . THR A 1 118 ? 9.439 1.462 -3.926 1.00 91.56 118 THR A N 1
ATOM 894 C CA . THR A 1 118 ? 9.726 0.198 -3.227 1.00 91.56 118 THR A CA 1
ATOM 895 C C . THR A 1 118 ? 9.498 -1.014 -4.129 1.00 91.56 118 THR A C 1
ATOM 897 O O . THR A 1 118 ? 10.292 -1.957 -4.111 1.00 91.56 118 THR A O 1
ATOM 900 N N . VAL A 1 119 ? 8.421 -1.007 -4.921 1.00 92.06 119 VAL A N 1
ATOM 901 C CA . VAL A 1 119 ? 8.102 -2.098 -5.855 1.00 92.06 119 VAL A CA 1
ATOM 902 C C . VAL A 1 119 ? 9.151 -2.184 -6.962 1.00 92.06 119 VAL A C 1
ATOM 904 O O . VAL A 1 119 ? 9.669 -3.269 -7.230 1.00 92.06 119 VAL A O 1
ATOM 907 N N . LEU A 1 120 ? 9.506 -1.045 -7.563 1.00 93.62 120 LEU A N 1
ATOM 908 C CA . LEU A 1 120 ? 10.529 -0.984 -8.606 1.00 93.62 120 LEU A CA 1
ATOM 909 C C . LEU A 1 120 ? 11.891 -1.440 -8.081 1.00 93.62 120 LEU A C 1
ATOM 911 O O . LEU A 1 120 ? 12.542 -2.266 -8.714 1.00 93.62 120 LEU A O 1
ATOM 915 N N . GLU A 1 121 ? 12.299 -0.972 -6.903 1.00 93.88 121 GLU A N 1
ATOM 916 C CA . GLU A 1 121 ? 13.555 -1.396 -6.293 1.00 93.88 121 GLU A CA 1
ATOM 917 C C . GLU A 1 121 ? 13.585 -2.910 -6.058 1.00 93.88 121 GLU A C 1
ATOM 919 O O . GLU A 1 121 ? 14.562 -3.561 -6.414 1.00 93.88 121 GLU A O 1
ATOM 924 N N . LYS A 1 122 ? 12.509 -3.504 -5.525 1.00 91.94 122 LYS A N 1
ATOM 925 C CA . LYS A 1 122 ? 12.437 -4.962 -5.323 1.00 91.94 122 LYS A CA 1
ATOM 926 C C . LYS A 1 122 ? 12.535 -5.756 -6.626 1.00 91.94 122 LYS A C 1
ATOM 928 O O . LYS A 1 122 ? 13.050 -6.870 -6.599 1.00 91.94 122 LYS A O 1
ATOM 933 N N . ALA A 1 123 ? 12.047 -5.201 -7.733 1.00 93.62 123 ALA A N 1
ATOM 934 C CA . ALA A 1 123 ? 12.095 -5.838 -9.043 1.00 93.62 123 ALA A CA 1
ATOM 935 C C . ALA A 1 123 ? 13.435 -5.635 -9.777 1.00 93.62 123 ALA A C 1
ATOM 937 O O . ALA A 1 123 ? 13.683 -6.329 -10.766 1.00 93.62 123 ALA A O 1
ATOM 938 N N . ALA A 1 124 ? 14.300 -4.729 -9.311 1.00 94.81 124 ALA A N 1
ATOM 939 C CA . ALA A 1 124 ? 15.620 -4.504 -9.894 1.00 94.81 124 ALA A CA 1
ATOM 940 C C . ALA A 1 124 ? 16.484 -5.776 -9.840 1.00 94.81 124 ALA A C 1
ATOM 942 O O . ALA A 1 124 ? 16.566 -6.433 -8.803 1.00 94.81 124 ALA A O 1
ATOM 943 N N . GLY A 1 125 ? 17.109 -6.120 -10.967 1.00 90.75 125 GLY A N 1
ATOM 944 C CA . GLY A 1 125 ? 17.947 -7.313 -11.118 1.00 90.75 125 GLY A CA 1
ATOM 945 C C . GLY A 1 125 ? 17.165 -8.624 -11.256 1.00 90.75 125 GLY A C 1
ATOM 946 O O . GLY A 1 125 ? 17.768 -9.689 -11.351 1.00 90.75 125 GLY A O 1
ATOM 947 N N . THR A 1 126 ? 15.829 -8.574 -11.282 1.00 93.25 126 THR A N 1
ATOM 948 C CA . THR A 1 126 ? 14.975 -9.753 -11.505 1.00 93.25 126 THR A CA 1
ATOM 949 C C . THR A 1 126 ? 14.630 -9.912 -12.984 1.00 93.25 126 THR A C 1
ATOM 951 O O . THR A 1 126 ? 14.824 -8.999 -13.783 1.00 93.25 126 THR A O 1
ATOM 954 N N . THR A 1 127 ? 13.994 -11.025 -13.352 1.00 92.25 127 THR A N 1
ATOM 955 C CA . THR A 1 127 ? 13.462 -11.243 -14.709 1.00 92.25 127 THR A CA 1
ATOM 956 C C . THR A 1 127 ? 12.488 -10.144 -15.166 1.00 92.25 127 THR A C 1
ATOM 958 O O . THR A 1 127 ? 12.318 -9.934 -16.365 1.00 92.25 127 THR A O 1
ATOM 961 N N . HIS A 1 128 ? 11.848 -9.420 -14.238 1.00 90.44 128 HIS A N 1
ATOM 962 C CA . HIS A 1 128 ? 10.899 -8.353 -14.567 1.00 90.44 128 HIS A CA 1
ATOM 963 C C . HIS A 1 128 ? 11.577 -7.015 -14.893 1.00 90.44 128 HIS A C 1
ATOM 965 O O . HIS A 1 128 ? 11.102 -6.291 -15.770 1.00 90.44 128 HIS A O 1
ATOM 971 N N . ILE A 1 129 ? 12.677 -6.685 -14.205 1.00 94.50 129 ILE A N 1
ATOM 972 C CA . ILE A 1 129 ? 13.503 -5.499 -14.475 1.00 94.50 129 ILE A CA 1
ATOM 973 C C . ILE A 1 129 ? 14.979 -5.921 -14.415 1.00 94.50 129 ILE A C 1
ATOM 975 O O . ILE A 1 129 ? 15.638 -5.720 -13.392 1.00 94.50 129 ILE A O 1
ATOM 979 N N . PRO A 1 130 ? 15.499 -6.528 -15.496 1.00 93.88 130 PRO A N 1
ATOM 980 C CA . PRO A 1 130 ? 16.812 -7.169 -15.469 1.00 93.88 130 PRO A CA 1
ATOM 981 C C . PRO A 1 130 ? 17.961 -6.165 -15.393 1.00 93.88 130 PRO A C 1
ATOM 983 O O . PRO A 1 130 ? 18.996 -6.455 -14.801 1.00 93.88 130 PRO A O 1
ATOM 986 N N . ASP A 1 131 ? 17.783 -4.967 -15.955 1.00 94.50 131 ASP A N 1
ATOM 987 C CA . ASP A 1 131 ? 18.845 -3.974 -16.052 1.00 94.50 131 ASP A CA 1
ATOM 988 C C . ASP A 1 131 ? 18.352 -2.529 -15.854 1.00 94.50 131 ASP A C 1
ATOM 990 O O . ASP A 1 131 ? 17.154 -2.214 -15.828 1.00 94.50 131 ASP A O 1
ATOM 994 N N . ARG A 1 132 ? 19.326 -1.621 -15.715 1.00 94.81 132 ARG A N 1
ATOM 995 C CA . ARG A 1 132 ? 19.097 -0.185 -15.503 1.00 94.81 132 ARG A CA 1
ATOM 996 C C . ARG A 1 132 ? 18.432 0.492 -16.703 1.00 94.81 132 ARG A C 1
ATOM 998 O O . ARG A 1 132 ? 17.715 1.474 -16.512 1.00 94.81 132 ARG A O 1
ATOM 1005 N N . ALA A 1 133 ? 18.664 0.009 -17.924 1.00 94.88 133 ALA A N 1
ATOM 1006 C CA . ALA A 1 133 ? 18.027 0.569 -19.113 1.00 94.88 133 ALA A CA 1
ATOM 1007 C C . ALA A 1 133 ? 16.523 0.269 -19.091 1.00 94.88 133 ALA A C 1
ATOM 1009 O O . ALA A 1 133 ? 15.709 1.174 -19.286 1.00 94.88 133 ALA A O 1
ATOM 1010 N N . LYS A 1 134 ? 16.147 -0.962 -18.727 1.00 95.50 134 LYS A N 1
ATOM 1011 C CA . LYS A 1 134 ? 14.754 -1.365 -18.569 1.00 95.50 134 LYS A CA 1
ATOM 1012 C C . LYS A 1 134 ? 14.069 -0.644 -17.413 1.00 95.50 134 LYS A C 1
ATOM 1014 O O . LYS A 1 134 ? 12.919 -0.234 -17.563 1.00 95.50 134 LYS A O 1
ATOM 1019 N N . MET A 1 135 ? 14.772 -0.427 -16.299 1.00 95.94 135 MET A N 1
ATOM 1020 C CA . MET A 1 135 ? 14.267 0.404 -15.199 1.00 95.94 135 MET A CA 1
ATOM 1021 C C . MET A 1 135 ? 13.939 1.823 -15.669 1.00 95.94 135 MET A C 1
ATOM 1023 O O . MET A 1 135 ? 12.857 2.319 -15.372 1.00 95.94 135 MET A O 1
ATOM 1027 N N . ARG A 1 136 ? 14.838 2.470 -16.426 1.00 95.19 136 ARG A N 1
ATOM 1028 C CA . ARG A 1 136 ? 14.598 3.821 -16.961 1.00 95.19 136 ARG A CA 1
ATOM 1029 C C . ARG A 1 136 ? 13.376 3.872 -17.873 1.00 95.19 136 ARG A C 1
ATOM 1031 O O . ARG A 1 136 ? 12.545 4.755 -17.686 1.00 95.19 136 ARG A O 1
ATOM 1038 N N . ASP A 1 137 ? 13.247 2.917 -18.794 1.00 94.38 137 ASP A N 1
ATOM 1039 C CA . ASP A 1 137 ? 12.087 2.796 -19.693 1.00 94.38 137 ASP A CA 1
ATOM 1040 C C . ASP A 1 137 ? 10.772 2.683 -18.902 1.00 94.38 137 ASP A C 1
ATOM 1042 O O . ASP A 1 137 ? 9.843 3.471 -19.089 1.00 94.38 137 ASP A O 1
ATOM 1046 N N . ILE A 1 138 ? 10.706 1.747 -17.949 1.00 92.81 138 ILE A N 1
ATOM 1047 C CA . ILE A 1 138 ? 9.514 1.550 -17.112 1.00 92.81 138 ILE A CA 1
ATOM 1048 C C . ILE A 1 138 ? 9.215 2.804 -16.283 1.00 92.81 138 ILE A C 1
ATOM 1050 O O . ILE A 1 138 ? 8.073 3.262 -16.260 1.00 92.81 138 ILE A O 1
ATOM 1054 N N . TYR A 1 139 ? 10.229 3.386 -15.640 1.00 93.00 139 TYR A N 1
ATOM 1055 C CA . TYR A 1 139 ? 10.074 4.570 -14.800 1.00 93.00 139 TYR A CA 1
ATOM 1056 C C . TYR A 1 139 ? 9.541 5.771 -15.585 1.00 93.00 139 TYR A C 1
ATOM 1058 O O . TYR A 1 139 ? 8.627 6.451 -15.128 1.00 93.00 139 TYR A O 1
ATOM 1066 N N . GLN A 1 140 ? 10.076 6.020 -16.784 1.00 91.69 140 GLN A N 1
ATOM 1067 C CA . GLN A 1 140 ? 9.621 7.108 -17.653 1.00 91.69 140 GLN A CA 1
ATOM 1068 C C . GLN A 1 140 ? 8.161 6.920 -18.071 1.00 91.69 140 GLN A C 1
ATOM 1070 O O . GLN A 1 140 ? 7.387 7.875 -18.042 1.00 91.69 140 GLN A O 1
ATOM 1075 N N . ARG A 1 141 ? 7.761 5.685 -18.397 1.00 89.50 141 ARG A N 1
ATOM 1076 C CA . ARG A 1 141 ? 6.368 5.367 -18.735 1.00 89.50 141 ARG A CA 1
ATOM 1077 C C . ARG A 1 141 ? 5.426 5.569 -17.551 1.00 89.50 141 ARG A C 1
ATOM 1079 O O . ARG A 1 141 ? 4.341 6.105 -17.749 1.00 89.50 141 ARG A O 1
ATOM 1086 N N . LEU A 1 142 ? 5.831 5.164 -16.345 1.00 88.44 142 LEU A N 1
ATOM 1087 C CA . LEU A 1 142 ? 5.046 5.381 -15.125 1.00 88.44 142 LEU A CA 1
ATOM 1088 C C . LEU A 1 142 ? 4.907 6.871 -14.816 1.00 88.44 142 LEU A C 1
ATOM 1090 O O . LEU A 1 142 ? 3.796 7.350 -14.625 1.00 88.44 142 LEU A O 1
ATOM 1094 N N . ARG A 1 143 ? 6.010 7.621 -14.866 1.00 87.00 143 ARG A N 1
ATOM 1095 C CA . ARG A 1 143 ? 6.014 9.068 -14.623 1.00 87.00 143 ARG A CA 1
ATOM 1096 C C . ARG A 1 143 ? 5.215 9.856 -15.663 1.00 87.00 143 ARG A C 1
ATOM 1098 O O . ARG A 1 143 ? 4.651 10.888 -15.342 1.00 87.00 143 ARG A O 1
ATOM 1105 N N . GLY A 1 144 ? 5.111 9.362 -16.898 1.00 82.75 144 GLY A N 1
ATOM 1106 C CA . GLY A 1 144 ? 4.216 9.940 -17.908 1.00 82.75 144 GLY A CA 1
ATOM 1107 C C . GLY A 1 144 ? 2.719 9.766 -17.601 1.00 82.75 144 GLY A C 1
ATOM 1108 O O . GLY A 1 144 ? 1.881 10.390 -18.252 1.00 82.75 144 GLY A O 1
ATOM 1109 N N . LEU A 1 145 ? 2.373 8.908 -16.637 1.00 79.31 145 LEU A N 1
ATOM 1110 C CA . LEU A 1 145 ? 1.006 8.652 -16.177 1.00 79.31 145 LEU A CA 1
ATOM 1111 C C . LEU A 1 145 ? 0.741 9.195 -14.764 1.00 79.31 145 LEU A C 1
ATOM 1113 O O . LEU A 1 145 ? -0.426 9.297 -14.378 1.00 79.31 145 LEU A O 1
ATOM 1117 N N . ASP A 1 146 ? 1.797 9.520 -14.017 1.00 69.44 146 ASP A N 1
ATOM 1118 C CA . ASP A 1 146 ? 1.766 9.961 -12.626 1.00 69.44 146 ASP A CA 1
ATOM 1119 C C . ASP A 1 146 ? 2.807 11.064 -12.367 1.00 69.44 146 ASP A C 1
ATOM 1121 O O . ASP A 1 146 ? 4.019 10.824 -12.356 1.00 69.44 146 ASP A O 1
ATOM 1125 N N . ASP A 1 147 ? 2.313 12.274 -12.108 1.00 67.50 147 ASP A N 1
ATOM 1126 C CA . ASP A 1 147 ? 3.136 13.449 -11.812 1.00 67.50 147 ASP A CA 1
ATOM 1127 C C . ASP A 1 147 ? 3.779 13.391 -10.409 1.00 67.50 147 ASP A C 1
ATOM 1129 O O . ASP A 1 147 ? 4.668 14.190 -10.103 1.00 67.50 147 ASP A O 1
ATOM 1133 N N . GLY A 1 148 ? 3.361 12.447 -9.555 1.00 76.12 148 GLY A N 1
ATOM 1134 C CA . GLY A 1 148 ? 3.863 12.272 -8.189 1.00 76.12 148 GLY A CA 1
ATOM 1135 C C . GLY A 1 148 ? 5.259 11.648 -8.095 1.00 76.12 148 GLY A C 1
ATOM 1136 O O . GLY A 1 148 ? 5.897 11.719 -7.042 1.00 76.12 148 GLY A O 1
ATOM 1137 N N . LEU A 1 149 ? 5.779 11.067 -9.183 1.00 84.31 149 LEU A N 1
ATOM 1138 C CA . LEU A 1 149 ? 7.091 10.423 -9.169 1.00 84.31 149 LEU A CA 1
ATOM 1139 C C . LEU A 1 149 ? 8.242 11.445 -9.297 1.00 84.31 149 LEU A C 1
ATOM 1141 O O . LEU A 1 149 ? 8.251 12.271 -10.224 1.00 84.31 149 LEU A O 1
ATOM 1145 N N . PRO A 1 150 ? 9.266 11.379 -8.416 1.00 87.62 150 PRO A N 1
ATOM 1146 C CA . PRO A 1 150 ? 10.426 12.264 -8.487 1.00 87.62 150 PRO A CA 1
ATOM 1147 C C . PRO A 1 150 ? 11.243 12.047 -9.773 1.00 87.62 150 PRO A C 1
ATOM 1149 O O . PRO A 1 150 ? 10.990 11.165 -10.587 1.00 87.62 150 PRO A O 1
ATOM 1152 N N . ALA A 1 151 ? 12.260 12.878 -10.006 1.00 89.25 151 ALA A N 1
ATOM 1153 C CA . ALA A 1 151 ? 13.230 12.557 -11.052 1.00 89.25 151 ALA A CA 1
ATOM 1154 C C . ALA A 1 151 ? 13.970 11.264 -10.683 1.00 89.25 151 ALA A C 1
ATOM 1156 O O . ALA A 1 151 ? 14.387 11.120 -9.536 1.00 89.25 151 ALA A O 1
ATOM 1157 N N . ILE A 1 152 ? 14.169 10.354 -11.644 1.00 90.38 152 ILE A N 1
ATOM 1158 C CA . ILE A 1 152 ? 14.790 9.047 -11.371 1.00 90.38 152 ILE A CA 1
ATOM 1159 C C . ILE A 1 152 ? 16.186 9.186 -10.748 1.00 90.38 152 ILE A C 1
ATOM 1161 O O . ILE A 1 152 ? 16.533 8.423 -9.852 1.00 90.38 152 ILE A O 1
ATOM 1165 N N . ASP A 1 153 ? 16.943 10.216 -11.133 1.00 89.31 153 ASP A N 1
ATOM 1166 C CA . ASP A 1 153 ? 18.281 10.495 -10.593 1.00 89.31 153 ASP A CA 1
ATOM 1167 C C . ASP A 1 153 ? 18.255 11.016 -9.144 1.00 89.31 153 ASP A C 1
ATOM 1169 O O . ASP A 1 153 ? 19.280 11.035 -8.471 1.00 89.31 153 ASP A O 1
ATOM 1173 N N . LYS A 1 154 ? 17.079 11.410 -8.637 1.00 90.69 154 LYS A N 1
ATOM 1174 C CA . LYS A 1 154 ? 16.843 11.739 -7.220 1.00 90.69 154 LYS A CA 1
ATOM 1175 C C . LYS A 1 154 ? 16.393 10.522 -6.401 1.00 90.69 154 LYS A C 1
ATOM 1177 O O . LYS A 1 154 ? 15.989 10.676 -5.252 1.00 90.69 154 LYS A O 1
ATOM 1182 N N . THR A 1 155 ? 16.423 9.326 -6.986 1.00 90.88 155 THR A N 1
ATOM 1183 C CA . THR A 1 155 ? 16.060 8.064 -6.327 1.00 90.88 155 THR A CA 1
ATOM 1184 C C . THR A 1 155 ? 17.276 7.147 -6.230 1.00 90.88 155 THR A C 1
ATOM 1186 O O . THR A 1 155 ? 18.269 7.322 -6.933 1.00 90.88 155 THR A O 1
ATOM 1189 N N . THR A 1 156 ? 17.179 6.107 -5.408 1.00 91.38 156 THR A N 1
ATOM 1190 C CA . THR A 1 156 ? 18.196 5.050 -5.312 1.00 91.38 156 THR A CA 1
ATOM 1191 C C . THR A 1 156 ? 18.059 3.986 -6.406 1.00 91.38 156 THR A C 1
ATOM 1193 O O . THR A 1 156 ? 18.872 3.068 -6.472 1.00 91.38 156 THR A O 1
ATOM 1196 N N . LEU A 1 157 ? 17.072 4.082 -7.309 1.00 93.06 157 LEU A N 1
ATOM 1197 C CA . LEU A 1 157 ? 16.761 3.014 -8.269 1.00 93.06 157 LEU A CA 1
ATOM 1198 C C . LEU A 1 157 ? 17.912 2.705 -9.230 1.00 93.06 157 LEU A C 1
ATOM 1200 O O . LEU A 1 157 ? 18.039 1.572 -9.680 1.00 93.06 157 LEU A O 1
ATOM 1204 N N . MET A 1 158 ? 18.767 3.678 -9.552 1.00 93.50 158 MET A N 1
ATOM 1205 C CA . MET A 1 158 ? 19.932 3.459 -10.425 1.00 93.50 158 MET A CA 1
ATOM 1206 C C . MET A 1 158 ? 21.152 2.908 -9.677 1.00 93.50 158 MET A C 1
ATOM 1208 O O . MET A 1 158 ? 22.027 2.293 -10.292 1.00 93.50 158 MET A O 1
ATOM 1212 N N . THR A 1 159 ? 21.204 3.112 -8.362 1.00 90.62 159 THR A N 1
ATOM 1213 C CA . THR A 1 159 ? 22.370 2.853 -7.505 1.00 90.62 159 THR A CA 1
ATOM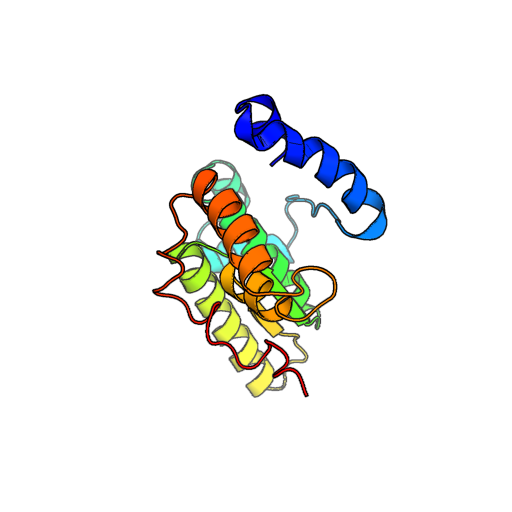 1214 C C . THR A 1 159 ? 22.146 1.738 -6.487 1.00 90.62 159 THR A C 1
ATOM 1216 O O . THR A 1 159 ? 23.090 1.357 -5.802 1.00 90.62 159 THR A O 1
ATOM 1219 N N . THR A 1 160 ? 20.930 1.196 -6.392 1.00 88.50 160 THR A N 1
ATOM 1220 C CA . THR A 1 160 ? 20.596 0.091 -5.488 1.00 88.50 160 THR A CA 1
ATOM 1221 C C . THR A 1 160 ? 21.522 -1.109 -5.705 1.00 88.50 160 THR A C 1
ATOM 1223 O O . THR A 1 160 ? 21.916 -1.428 -6.829 1.00 88.50 160 THR A O 1
ATOM 1226 N N . THR A 1 161 ? 21.857 -1.801 -4.619 1.00 88.25 161 THR A N 1
ATOM 1227 C CA . THR A 1 161 ? 22.740 -2.981 -4.619 1.00 88.25 161 THR A CA 1
ATOM 1228 C C . THR A 1 161 ? 22.091 -4.217 -5.239 1.00 88.25 161 THR A C 1
ATOM 1230 O O . THR A 1 161 ? 22.750 -5.234 -5.424 1.00 88.25 161 THR A O 1
ATOM 1233 N N . ARG A 1 162 ? 20.797 -4.134 -5.569 1.00 88.12 162 ARG A N 1
ATOM 1234 C CA . ARG A 1 162 ? 20.030 -5.197 -6.232 1.00 88.12 162 ARG A CA 1
ATOM 1235 C C . ARG A 1 162 ? 20.380 -5.371 -7.704 1.00 88.12 162 ARG A C 1
ATOM 1237 O O . ARG A 1 162 ? 20.054 -6.402 -8.282 1.00 88.12 162 ARG A O 1
ATOM 1244 N N . TRP A 1 163 ? 21.047 -4.392 -8.312 1.00 89.62 163 TRP A N 1
ATOM 1245 C CA . TRP A 1 163 ? 21.686 -4.616 -9.600 1.00 89.62 163 TRP A CA 1
ATOM 1246 C C . TRP A 1 163 ? 22.815 -5.609 -9.389 1.00 89.62 163 TRP A C 1
ATOM 1248 O O . TRP A 1 163 ? 23.803 -5.272 -8.740 1.00 89.62 163 TRP A O 1
ATOM 1258 N N . SER A 1 164 ? 22.661 -6.818 -9.924 1.00 69.19 164 SER A N 1
ATOM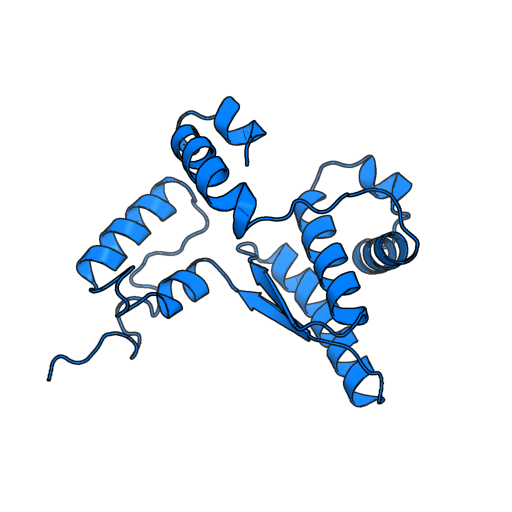 1259 C CA . SER A 1 164 ? 23.733 -7.801 -9.981 1.00 69.19 164 SER A CA 1
ATOM 1260 C C . SER A 1 164 ? 24.983 -7.093 -10.497 1.00 69.19 164 SER A C 1
ATOM 1262 O O . SER A 1 164 ? 25.001 -6.604 -11.631 1.00 69.19 164 SER A O 1
ATOM 1264 N N . ASN A 1 165 ? 26.017 -6.982 -9.662 1.00 52.19 165 ASN A N 1
ATOM 1265 C CA . ASN A 1 165 ? 27.346 -6.729 -10.190 1.00 52.19 165 ASN A CA 1
ATOM 1266 C C . ASN A 1 165 ? 27.619 -7.941 -11.069 1.00 52.19 165 ASN A C 1
ATOM 1268 O O . ASN A 1 165 ? 27.705 -9.047 -10.543 1.00 52.19 165 ASN A O 1
ATOM 1272 N N . GLY A 1 166 ? 27.625 -7.757 -12.389 1.00 47.75 166 GLY A N 1
ATOM 1273 C CA . GLY A 1 166 ? 28.045 -8.811 -13.298 1.00 47.75 166 GLY A CA 1
ATOM 1274 C C . GLY A 1 166 ? 29.424 -9.287 -12.858 1.00 47.75 166 GLY A C 1
ATOM 1275 O O . GLY A 1 166 ? 30.397 -8.551 -13.005 1.00 47.75 166 GLY A O 1
ATOM 1276 N N . THR A 1 167 ? 29.471 -10.462 -12.242 1.00 36.31 167 THR A N 1
ATOM 1277 C CA . THR A 1 167 ? 30.635 -11.346 -12.246 1.00 36.31 167 THR A CA 1
ATOM 1278 C C . THR A 1 167 ? 30.475 -12.286 -13.416 1.00 36.31 167 THR A C 1
ATOM 1280 O O . THR A 1 167 ? 29.386 -12.904 -13.484 1.00 36.31 167 THR A O 1
#

Nearest PDB structures (foldseek):
  3blx-assembly6_P  TM=3.907E-01  e=3.956E+00  Saccharomyces cerevisiae
  5gri-assembly1_A  TM=3.963E-01  e=5.454E+00  Homo sapiens
  5grf-assembly1_A  TM=4.070E-01  e=9.824E+00  Homo sapiens